Protein AF-A0A2A4VEU1-F1 (afdb_monomer_lite)

Radius of gyration: 14.53 Å; chains: 1; bounding box: 37×23×39 Å

pLDDT: mean 89.21, std 8.52, range [62.06, 98.25]

Sequence (82 aa):
TFNDVDDYNDYDSDNTDDDNALGEAFSSLYPGFRVQVVVCYSELSIISTNCSNAIELAKRITVTVTTPQDFDFVFAFYKANF

Secondary structure (DSSP, 8-state):
---SSGGGTTEETTTS--B-TTS-BHHHHSTT-EEEEEEEEE-S-SS--PPBSS--SEEEEEEEEE-TTS-EEEEEEEEE--

Foldseek 3Di:
DDDDCCVQAFDKLVPDQDADPVRDRPCNVAPQKMKHKHKAADEPDPPDPDGDPDHYQWIKIWIWIAHNVRDIDIDIDIDGDD

Structure (mmCIF, N/CA/C/O backbone):
data_AF-A0A2A4VEU1-F1
#
_entry.id   AF-A0A2A4VEU1-F1
#
loop_
_atom_site.group_PDB
_atom_site.id
_atom_site.type_symbol
_atom_site.label_atom_id
_atom_site.label_alt_id
_atom_site.label_comp_id
_atom_site.label_asym_id
_atom_site.label_entity_id
_atom_site.label_seq_id
_atom_site.pdbx_PDB_ins_code
_atom_site.Cartn_x
_atom_site.Cartn_y
_atom_site.Cartn_z
_atom_site.occupancy
_atom_site.B_iso_or_equiv
_atom_site.auth_seq_id
_atom_site.auth_comp_id
_atom_site.auth_asym_id
_atom_site.auth_atom_id
_atom_site.pdbx_PDB_model_num
ATOM 1 N N . THR A 1 1 ? 16.505 -11.367 -10.552 1.00 70.06 1 THR A N 1
ATOM 2 C CA . THR A 1 1 ? 15.285 -10.9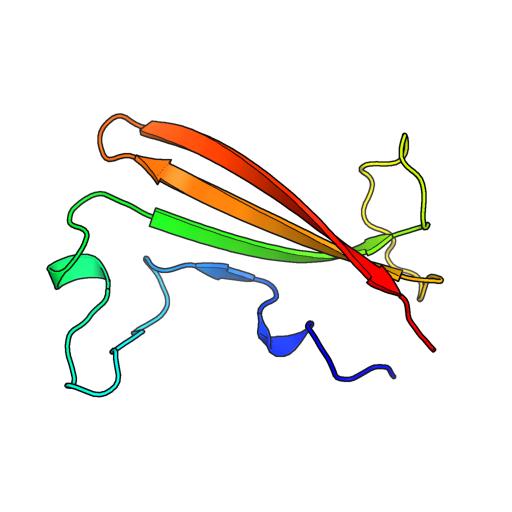70 -9.823 1.00 70.06 1 THR A CA 1
ATOM 3 C C . THR A 1 1 ? 15.696 -9.992 -8.746 1.00 70.06 1 THR A C 1
ATOM 5 O O . THR A 1 1 ? 16.785 -10.143 -8.206 1.00 70.06 1 THR A O 1
ATOM 8 N N . PHE A 1 2 ? 14.889 -8.964 -8.502 1.00 79.50 2 PHE A N 1
ATOM 9 C CA . PHE A 1 2 ? 15.114 -7.998 -7.424 1.00 79.50 2 PHE A CA 1
ATOM 10 C C . PHE A 1 2 ? 14.176 -8.403 -6.293 1.00 79.50 2 PHE A C 1
ATOM 12 O O . PHE A 1 2 ? 12.976 -8.429 -6.543 1.00 79.50 2 PHE A O 1
ATOM 19 N N . ASN A 1 3 ? 14.716 -8.788 -5.138 1.00 79.00 3 ASN A N 1
ATOM 20 C CA . ASN A 1 3 ? 13.933 -9.191 -3.971 1.00 79.00 3 ASN A CA 1
ATOM 21 C C . ASN A 1 3 ? 13.986 -8.047 -2.955 1.00 79.00 3 ASN A C 1
ATOM 23 O O . ASN A 1 3 ? 14.995 -7.885 -2.266 1.00 79.00 3 ASN A O 1
ATOM 27 N N . ASP A 1 4 ? 12.977 -7.186 -2.979 1.00 86.38 4 ASP A N 1
ATOM 28 C CA . ASP A 1 4 ? 12.932 -5.981 -2.156 1.00 86.38 4 ASP A CA 1
ATOM 29 C C . ASP A 1 4 ? 11.530 -5.686 -1.619 1.00 86.38 4 ASP A C 1
ATOM 31 O O . ASP A 1 4 ? 11.280 -5.892 -0.439 1.00 86.38 4 ASP A O 1
ATOM 35 N N . VAL A 1 5 ? 10.626 -5.172 -2.450 1.00 91.19 5 VAL A N 1
ATOM 36 C CA . VAL A 1 5 ? 9.273 -4.753 -2.041 1.00 91.19 5 VAL A CA 1
ATOM 37 C C . VAL A 1 5 ? 8.182 -5.725 -2.492 1.00 91.19 5 VAL A C 1
ATOM 39 O O . VAL A 1 5 ? 7.018 -5.535 -2.167 1.00 91.19 5 VAL A O 1
ATOM 42 N N . ASP A 1 6 ? 8.538 -6.750 -3.258 1.00 88.88 6 ASP A N 1
ATOM 43 C CA . ASP A 1 6 ? 7.620 -7.720 -3.861 1.00 88.88 6 ASP A CA 1
ATOM 44 C C . ASP A 1 6 ? 6.905 -8.625 -2.853 1.00 88.88 6 ASP A C 1
ATOM 46 O O . ASP A 1 6 ? 5.794 -9.054 -3.151 1.00 88.88 6 ASP A O 1
ATOM 50 N N . ASP A 1 7 ? 7.459 -8.822 -1.653 1.00 89.75 7 ASP A N 1
ATOM 51 C CA . ASP A 1 7 ? 6.801 -9.567 -0.565 1.00 89.75 7 ASP A CA 1
ATOM 52 C C . ASP A 1 7 ? 5.485 -8.917 -0.097 1.00 89.75 7 ASP A C 1
ATOM 54 O O . ASP A 1 7 ? 4.637 -9.583 0.490 1.00 89.75 7 ASP A O 1
ATOM 58 N N . TYR A 1 8 ? 5.299 -7.621 -0.368 1.00 91.56 8 TYR A N 1
ATOM 59 C CA . TYR A 1 8 ? 4.077 -6.887 -0.035 1.00 91.56 8 TYR A CA 1
ATOM 60 C C . TYR A 1 8 ? 3.065 -6.833 -1.186 1.00 91.56 8 TYR A C 1
ATOM 62 O O . TYR A 1 8 ? 2.018 -6.206 -1.032 1.00 91.56 8 TYR A O 1
ATOM 70 N N . ASN A 1 9 ? 3.361 -7.418 -2.355 1.00 93.38 9 ASN A N 1
ATOM 71 C CA . ASN A 1 9 ? 2.376 -7.442 -3.431 1.00 93.38 9 ASN A CA 1
ATOM 72 C C . ASN A 1 9 ? 1.148 -8.264 -3.019 1.00 93.38 9 ASN A C 1
ATOM 74 O O . ASN A 1 9 ? 1.294 -9.355 -2.478 1.00 93.38 9 ASN A O 1
ATOM 78 N N . ASP A 1 10 ? -0.042 -7.756 -3.336 1.00 93.44 10 ASP A N 1
ATOM 79 C CA . ASP A 1 10 ? -1.336 -8.352 -2.984 1.00 93.44 10 ASP A CA 1
ATOM 80 C C . ASP A 1 10 ? -1.602 -8.438 -1.470 1.00 93.44 10 ASP A C 1
ATOM 82 O O . ASP A 1 10 ? -2.478 -9.183 -1.030 1.00 93.44 10 ASP A O 1
ATOM 86 N N . TYR A 1 11 ? -0.888 -7.645 -0.664 1.00 94.69 11 TYR A N 1
ATOM 87 C CA . TYR A 1 11 ? -1.219 -7.470 0.747 1.00 94.69 11 TYR A CA 1
ATOM 88 C C . TYR A 1 11 ? -2.612 -6.847 0.896 1.00 94.69 11 TYR A C 1
ATOM 90 O O . TYR A 1 11 ? -2.942 -5.870 0.213 1.00 94.69 11 TYR A O 1
ATOM 98 N N . ASP A 1 12 ? -3.398 -7.375 1.830 1.00 95.00 12 ASP A N 1
ATOM 99 C CA . ASP A 1 12 ? -4.759 -6.936 2.107 1.00 95.00 12 ASP A CA 1
ATOM 100 C C . ASP A 1 12 ? -5.141 -7.262 3.550 1.00 95.00 12 ASP A C 1
ATOM 102 O O . ASP A 1 12 ? -5.395 -8.422 3.867 1.00 95.00 12 ASP A O 1
ATOM 106 N N . SER A 1 13 ? -5.250 -6.235 4.393 1.00 93.50 13 SER A N 1
ATOM 107 C CA . SER A 1 13 ? -5.475 -6.377 5.839 1.00 93.50 13 SER A CA 1
ATOM 108 C C . SER A 1 13 ? -6.763 -7.115 6.232 1.00 93.50 13 SER A C 1
ATOM 110 O O . SER A 1 13 ? -6.916 -7.483 7.392 1.00 93.50 13 SER A O 1
ATOM 112 N N . ASP A 1 14 ? -7.712 -7.295 5.307 1.00 89.62 14 ASP A N 1
ATOM 113 C CA . ASP A 1 14 ? -8.925 -8.093 5.549 1.00 89.62 14 ASP A CA 1
ATOM 114 C C . ASP A 1 14 ? -8.686 -9.601 5.367 1.00 89.62 14 ASP A C 1
ATOM 116 O O . ASP A 1 14 ? -9.455 -10.425 5.866 1.00 89.62 14 ASP A O 1
ATOM 120 N N . ASN A 1 15 ? -7.641 -9.965 4.621 1.00 86.19 15 ASN A N 1
ATOM 121 C CA . ASN A 1 15 ? -7.310 -11.334 4.231 1.00 86.19 15 ASN A CA 1
ATOM 122 C C . ASN A 1 15 ? -5.960 -11.808 4.792 1.00 86.19 15 ASN A C 1
ATOM 124 O O . ASN A 1 15 ? -5.647 -12.997 4.688 1.00 86.19 15 ASN A O 1
ATOM 128 N N . THR A 1 16 ? -5.170 -10.910 5.381 1.00 80.75 16 THR A N 1
ATOM 129 C CA . THR A 1 16 ? -3.934 -11.222 6.098 1.00 80.75 16 THR A CA 1
ATOM 130 C C . THR A 1 16 ? -4.128 -11.105 7.607 1.00 80.75 16 THR A C 1
ATOM 132 O O . THR A 1 16 ? -4.752 -10.176 8.114 1.00 80.75 16 THR A O 1
ATOM 135 N N . ASP A 1 17 ? -3.601 -12.090 8.335 1.00 70.44 17 ASP A N 1
ATOM 136 C CA . ASP A 1 17 ? -3.605 -12.105 9.799 1.00 70.44 17 ASP A CA 1
ATOM 137 C C . ASP A 1 17 ? -2.355 -11.365 10.292 1.00 70.44 17 ASP A C 1
ATOM 139 O O . ASP A 1 17 ? -1.306 -11.965 10.539 1.00 70.44 17 ASP A O 1
ATOM 143 N N . ASP A 1 18 ? -2.435 -10.033 10.303 1.00 81.75 18 ASP A N 1
ATOM 144 C CA . ASP A 1 18 ? -1.305 -9.172 10.644 1.00 81.75 18 ASP A CA 1
ATOM 145 C C . ASP A 1 18 ? -1.399 -8.691 12.087 1.00 81.75 18 ASP A C 1
ATOM 147 O O . ASP A 1 18 ? -2.064 -7.698 12.412 1.00 81.75 18 ASP A O 1
ATOM 151 N N . ASP A 1 19 ? -0.674 -9.396 12.945 1.00 90.81 19 ASP A N 1
ATOM 152 C CA . ASP A 1 19 ? -0.442 -8.995 14.321 1.00 90.81 19 ASP A CA 1
ATOM 153 C C . ASP A 1 19 ? 0.774 -8.073 14.424 1.00 90.81 19 ASP A C 1
ATOM 155 O O . ASP A 1 19 ? 1.831 -8.289 13.819 1.00 90.81 19 ASP A O 1
ATOM 159 N N . ASN A 1 20 ? 0.660 -7.048 15.265 1.00 89.25 20 ASN A N 1
ATOM 160 C CA . ASN A 1 20 ? 1.830 -6.288 15.680 1.00 89.25 20 ASN A CA 1
ATOM 161 C C . ASN A 1 20 ? 2.732 -7.120 16.626 1.00 89.25 20 ASN A C 1
ATOM 163 O O . ASN A 1 20 ? 2.417 -8.238 17.030 1.00 89.25 20 ASN A O 1
ATOM 167 N N . ALA A 1 21 ? 3.861 -6.550 17.057 1.00 93.06 21 ALA A N 1
ATOM 168 C CA . ALA A 1 21 ? 4.800 -7.233 17.956 1.00 93.06 21 ALA A CA 1
ATOM 169 C C . ALA A 1 21 ? 4.225 -7.603 19.346 1.00 93.06 21 ALA A C 1
ATOM 171 O O . ALA A 1 21 ? 4.873 -8.337 20.092 1.00 93.06 21 ALA A O 1
ATOM 172 N N . LEU A 1 22 ? 3.047 -7.084 19.711 1.00 95.12 22 LEU A N 1
ATOM 173 C CA . LEU A 1 22 ? 2.322 -7.411 20.940 1.00 95.12 22 LEU A CA 1
ATOM 174 C C . LEU A 1 22 ? 1.237 -8.482 20.724 1.00 95.12 22 LEU A C 1
ATOM 176 O O . LEU A 1 22 ? 0.572 -8.853 21.690 1.00 95.12 22 LEU A O 1
ATOM 180 N N . GLY A 1 23 ? 1.074 -9.002 19.501 1.00 93.19 23 GLY A N 1
ATOM 181 C CA . GLY A 1 23 ? 0.012 -9.953 19.160 1.00 93.19 23 GLY A CA 1
ATOM 182 C C . GLY A 1 23 ? -1.356 -9.292 18.990 1.00 93.19 23 GLY A C 1
ATOM 183 O O . GLY A 1 23 ? -2.379 -9.926 19.233 1.00 93.19 23 GLY A O 1
ATOM 184 N N . GLU A 1 24 ? -1.390 -7.993 18.680 1.00 93.50 24 GLU A N 1
ATOM 185 C CA . GLU A 1 24 ? -2.637 -7.276 18.429 1.00 93.50 24 GLU A CA 1
ATOM 186 C C . GLU A 1 24 ? -2.908 -7.223 16.926 1.00 93.50 24 GLU A C 1
ATOM 188 O O . GLU A 1 24 ? -2.155 -6.584 16.182 1.00 93.50 24 GLU A O 1
ATOM 193 N N . ALA A 1 25 ? -4.010 -7.847 16.512 1.00 91.06 25 ALA A N 1
ATOM 194 C CA . ALA A 1 25 ? -4.462 -7.845 15.128 1.00 91.06 25 ALA A CA 1
ATOM 195 C C . ALA A 1 25 ? -4.794 -6.430 14.640 1.00 91.06 25 ALA A C 1
ATOM 197 O O . ALA A 1 25 ? -5.417 -5.632 15.355 1.00 91.06 25 ALA A O 1
ATOM 198 N N . PHE A 1 26 ? -4.462 -6.143 13.381 1.00 91.06 26 PHE A N 1
ATOM 199 C CA . PHE A 1 26 ? -4.759 -4.866 12.728 1.00 91.06 26 PHE A CA 1
ATOM 200 C C . PHE A 1 26 ? -6.226 -4.429 12.894 1.00 91.06 26 PHE A C 1
ATOM 202 O O . PHE A 1 26 ? -6.503 -3.290 13.278 1.00 91.06 26 PHE A O 1
ATOM 209 N N . SER A 1 27 ? -7.167 -5.353 12.679 1.00 90.69 27 SER A N 1
ATOM 210 C CA 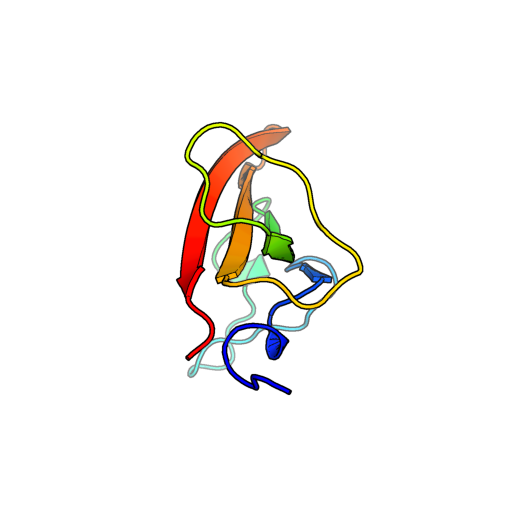. SER A 1 27 ? -8.614 -5.100 12.762 1.00 90.69 27 SER A CA 1
ATOM 211 C C . SER A 1 27 ? -9.094 -4.691 14.162 1.00 90.69 27 SER A C 1
ATOM 213 O O . SER A 1 27 ? -10.105 -3.998 14.287 1.00 90.69 27 SER A O 1
ATOM 215 N N . SER A 1 28 ? -8.359 -5.069 15.214 1.00 91.69 28 SER A N 1
ATOM 216 C CA . SER A 1 28 ? -8.622 -4.654 16.597 1.00 91.69 28 SER A CA 1
ATOM 217 C C . SER A 1 28 ? -8.195 -3.203 16.845 1.00 91.69 28 SER A C 1
ATOM 219 O O . SER A 1 28 ? -8.892 -2.446 17.522 1.00 91.69 28 SER A O 1
ATOM 221 N N . LEU A 1 29 ? -7.060 -2.796 16.268 1.00 93.19 29 LEU A N 1
ATOM 222 C CA . LEU A 1 29 ? -6.478 -1.463 16.450 1.00 93.19 29 LEU A CA 1
ATOM 223 C C . LEU A 1 29 ? -7.148 -0.400 15.568 1.00 93.19 29 LEU A C 1
ATOM 225 O O . LEU A 1 29 ? -7.304 0.747 15.993 1.00 93.19 29 LEU A O 1
ATOM 229 N N . TYR A 1 30 ? -7.556 -0.777 14.355 1.00 93.75 30 TYR A N 1
ATOM 230 C CA . TYR A 1 30 ? -8.098 0.129 13.340 1.00 93.75 30 TYR A CA 1
ATOM 231 C C . TYR A 1 30 ? -9.438 -0.381 12.792 1.00 93.75 30 TYR A C 1
ATOM 233 O O . TYR A 1 30 ? -9.551 -0.712 11.610 1.00 93.75 30 TYR A O 1
ATOM 241 N N . PRO A 1 31 ? -10.486 -0.451 13.630 1.00 93.44 31 PRO A N 1
ATOM 242 C CA . PRO A 1 31 ? -11.752 -1.052 13.238 1.00 93.44 31 PRO A CA 1
ATOM 243 C C . PRO A 1 31 ? -12.387 -0.321 12.049 1.00 93.44 31 PRO A C 1
ATOM 245 O O . PRO A 1 31 ? -12.570 0.899 12.070 1.00 93.44 31 PRO A O 1
ATOM 248 N N . GLY A 1 32 ? -12.747 -1.095 11.024 1.00 93.94 32 GLY A N 1
ATOM 249 C CA . GLY A 1 32 ? -13.374 -0.612 9.792 1.00 93.94 32 GLY A CA 1
ATOM 250 C C . GLY A 1 32 ? -12.420 0.059 8.802 1.00 93.94 32 GLY A C 1
ATOM 251 O O . GLY A 1 32 ? -12.876 0.497 7.753 1.00 93.94 32 GLY A O 1
ATOM 252 N N . PHE A 1 33 ? -11.127 0.169 9.114 1.00 96.38 33 PHE A N 1
ATOM 253 C CA . PHE A 1 33 ? -10.126 0.542 8.120 1.00 96.38 33 PHE A CA 1
ATOM 254 C C . PHE A 1 33 ? -9.618 -0.701 7.399 1.00 96.38 33 PHE A C 1
ATOM 256 O O . PHE A 1 33 ? -9.494 -1.762 8.005 1.00 96.38 33 PHE A O 1
ATOM 263 N N . ARG A 1 34 ? -9.249 -0.529 6.131 1.00 96.00 34 ARG A N 1
ATOM 264 C CA . ARG A 1 34 ? -8.580 -1.548 5.323 1.00 96.00 34 ARG A CA 1
ATOM 265 C C . ARG A 1 34 ? -7.347 -0.961 4.658 1.00 96.00 34 ARG A C 1
ATOM 267 O O . ARG A 1 34 ? -7.366 0.192 4.226 1.00 96.00 34 ARG A O 1
ATOM 274 N N . VAL A 1 35 ? -6.285 -1.749 4.561 1.00 96.31 35 VAL A N 1
ATOM 275 C CA . VAL A 1 35 ? -5.061 -1.394 3.842 1.00 96.31 35 VAL A CA 1
ATOM 276 C C . VAL A 1 35 ? -4.785 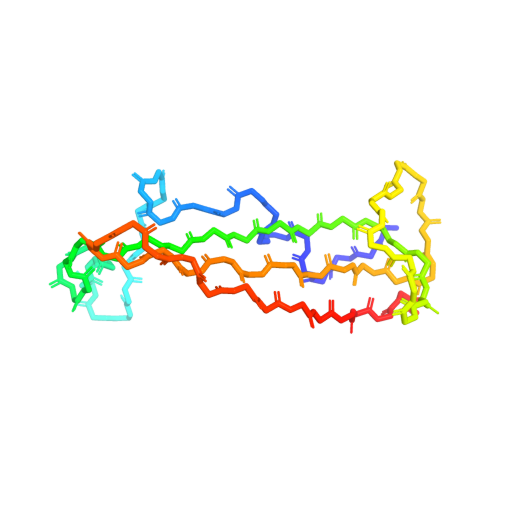-2.441 2.779 1.00 96.31 35 VAL A C 1
ATOM 278 O O . VAL A 1 35 ? -4.756 -3.632 3.071 1.00 96.31 35 VAL A O 1
ATOM 281 N N . GLN A 1 36 ? -4.539 -1.983 1.555 1.00 96.81 36 GLN A N 1
ATOM 282 C CA . GLN A 1 36 ? -4.122 -2.830 0.445 1.00 96.81 36 GLN A CA 1
ATOM 283 C C . GLN A 1 36 ? -2.810 -2.317 -0.141 1.00 96.81 36 GLN A C 1
ATOM 285 O O . GLN A 1 36 ? -2.633 -1.104 -0.299 1.00 96.81 36 GLN A O 1
ATOM 290 N N . VAL A 1 37 ? -1.902 -3.230 -0.489 1.00 95.75 37 VAL A N 1
ATOM 291 C CA . VAL A 1 37 ? -0.648 -2.893 -1.173 1.00 95.75 37 VAL A CA 1
ATOM 292 C C . VAL A 1 37 ? -0.552 -3.654 -2.485 1.00 95.75 37 VAL A C 1
ATOM 294 O O . VAL A 1 37 ? -0.695 -4.871 -2.541 1.00 95.75 37 VAL A O 1
ATOM 297 N N . VAL A 1 38 ? -0.275 -2.914 -3.555 1.00 95.31 38 VAL A N 1
ATOM 298 C CA . VAL A 1 38 ? 0.015 -3.470 -4.877 1.00 95.31 38 VAL A CA 1
ATOM 299 C C . VAL A 1 38 ? 1.411 -3.037 -5.285 1.00 95.31 38 VAL A C 1
ATOM 301 O O . VAL A 1 38 ? 1.731 -1.843 -5.292 1.00 95.31 38 VAL A O 1
ATOM 304 N N . VAL A 1 39 ? 2.236 -4.011 -5.648 1.00 93.94 39 VAL A N 1
ATOM 305 C CA . VAL A 1 39 ? 3.603 -3.815 -6.115 1.00 93.94 39 VAL A CA 1
ATOM 306 C C . VAL A 1 39 ? 3.739 -4.415 -7.501 1.00 93.94 39 VAL A C 1
ATOM 308 O O . VAL A 1 39 ? 3.606 -5.615 -7.705 1.00 93.94 39 VAL A O 1
ATOM 311 N N . CYS A 1 40 ? 4.063 -3.577 -8.475 1.00 92.56 40 CYS A N 1
ATOM 312 C CA . CYS A 1 40 ? 4.247 -4.020 -9.849 1.00 92.56 40 CYS A CA 1
ATOM 313 C C . CYS A 1 40 ? 5.459 -3.347 -10.482 1.00 92.56 40 CYS A C 1
ATOM 315 O O . CYS A 1 40 ? 5.895 -2.279 -10.044 1.00 92.56 40 CYS A O 1
ATOM 317 N N . TYR A 1 41 ? 6.016 -3.953 -11.530 1.00 92.62 41 TYR A N 1
ATOM 318 C CA . TYR A 1 41 ? 7.022 -3.271 -12.336 1.00 92.62 41 TYR A CA 1
ATOM 319 C C . TYR A 1 41 ? 6.408 -2.049 -13.017 1.00 92.62 41 TYR A C 1
ATOM 321 O O . TYR A 1 41 ? 5.260 -2.082 -13.455 1.00 92.62 41 TYR A O 1
ATOM 329 N N . SER A 1 42 ? 7.165 -0.961 -13.092 1.00 88.81 42 SER A N 1
ATOM 330 C CA . SER A 1 42 ? 6.757 0.251 -13.796 1.00 88.81 42 SER A CA 1
ATOM 331 C C . SER A 1 42 ? 7.988 0.997 -14.295 1.00 88.81 42 SER A C 1
ATOM 333 O O . SER A 1 42 ? 9.049 0.978 -13.663 1.00 88.81 42 SER A O 1
ATOM 335 N N . GLU A 1 43 ? 7.845 1.683 -15.424 1.00 83.88 43 GLU A N 1
ATOM 336 C CA . GLU A 1 43 ? 8.832 2.669 -15.847 1.00 83.88 43 GLU A CA 1
ATOM 337 C C . GLU A 1 43 ? 8.941 3.773 -14.783 1.00 83.88 43 GLU A C 1
ATOM 339 O O . GLU A 1 43 ? 7.946 4.182 -14.179 1.00 83.88 43 GLU A O 1
ATOM 344 N N . LEU A 1 44 ? 10.148 4.301 -14.558 1.00 73.81 44 LEU A N 1
ATOM 345 C CA . LEU A 1 44 ? 10.349 5.438 -13.659 1.00 73.81 44 LEU A CA 1
ATOM 346 C C . LEU A 1 44 ? 9.817 6.719 -14.324 1.00 73.81 44 LEU A C 1
ATOM 348 O O . LEU A 1 44 ? 10.570 7.519 -14.876 1.00 73.81 44 LEU A O 1
ATOM 352 N N . SER A 1 45 ? 8.500 6.894 -14.301 1.00 70.06 45 SER A N 1
ATOM 353 C CA . SER A 1 45 ? 7.799 7.999 -14.941 1.00 70.06 45 SER A CA 1
ATOM 354 C C . SER A 1 45 ? 6.811 8.632 -13.973 1.00 70.06 45 SER A C 1
ATOM 356 O O . SER A 1 45 ? 6.029 7.958 -13.306 1.00 70.06 45 SER A O 1
ATOM 358 N N . ILE A 1 46 ? 6.817 9.963 -13.932 1.00 62.06 46 ILE A N 1
ATOM 359 C CA . ILE A 1 46 ? 5.830 10.750 -13.181 1.00 62.06 46 ILE A CA 1
ATOM 360 C C . ILE A 1 46 ? 4.440 10.737 -13.841 1.00 62.06 46 ILE A C 1
ATOM 362 O O . ILE A 1 46 ? 3.484 11.218 -13.243 1.00 62.06 46 ILE A O 1
ATOM 366 N N . ILE A 1 47 ? 4.333 10.228 -15.076 1.00 63.75 47 ILE A N 1
ATOM 367 C CA . ILE A 1 47 ? 3.105 10.251 -15.889 1.00 63.75 47 ILE A CA 1
ATOM 368 C C . ILE A 1 47 ? 2.520 8.845 -16.046 1.00 63.75 47 ILE A C 1
ATOM 370 O O . ILE A 1 47 ? 1.302 8.683 -16.065 1.00 63.75 47 ILE A O 1
ATOM 374 N N . SER A 1 48 ? 3.373 7.822 -16.165 1.00 65.06 48 SER A N 1
ATOM 375 C CA . SER A 1 48 ? 2.913 6.442 -16.309 1.00 65.06 48 SER A CA 1
ATOM 376 C C . SER A 1 48 ? 2.465 5.898 -14.961 1.00 65.06 48 SER A C 1
ATOM 378 O O . SER A 1 48 ? 3.259 5.753 -14.036 1.00 65.06 48 SER A O 1
ATOM 380 N N . THR A 1 49 ? 1.182 5.570 -14.860 1.00 68.44 49 THR A N 1
ATOM 381 C CA . THR A 1 49 ? 0.611 4.849 -13.722 1.00 68.44 49 THR A CA 1
ATOM 382 C C . THR A 1 49 ? 0.463 3.351 -13.995 1.00 68.44 49 THR A C 1
ATOM 384 O O . THR A 1 49 ? -0.097 2.632 -13.168 1.00 68.44 49 THR A O 1
ATOM 387 N N . ASN A 1 50 ? 0.951 2.869 -15.137 1.00 79.69 50 ASN A N 1
ATOM 388 C CA . ASN A 1 50 ? 0.675 1.518 -15.602 1.00 79.69 50 ASN A CA 1
ATOM 389 C C . ASN A 1 50 ? 1.647 0.505 -15.001 1.00 79.69 50 ASN A C 1
ATOM 391 O O . ASN A 1 50 ? 2.853 0.736 -14.954 1.00 79.69 50 ASN A O 1
ATOM 395 N N . CYS A 1 51 ? 1.109 -0.644 -1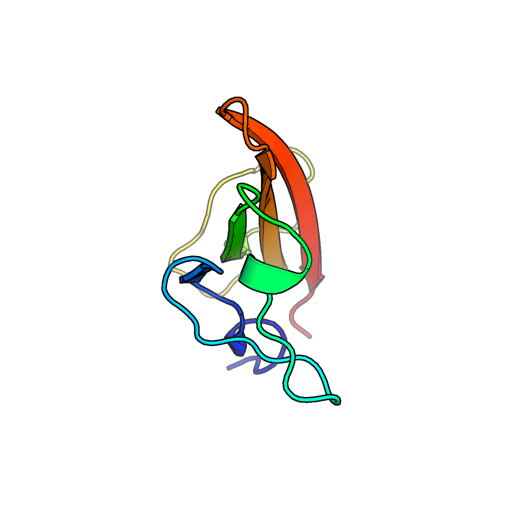4.603 1.00 86.19 51 CYS A N 1
ATOM 396 C CA . CYS A 1 51 ? 1.912 -1.815 -14.295 1.00 86.19 51 CYS A CA 1
ATOM 397 C C . CYS A 1 51 ? 2.404 -2.473 -15.590 1.00 86.19 51 CYS A C 1
ATOM 399 O O . CYS A 1 51 ? 1.644 -2.634 -16.548 1.00 86.19 51 CYS A O 1
ATOM 401 N N . SER A 1 52 ? 3.672 -2.868 -15.599 1.00 87.00 52 SER A N 1
ATOM 402 C CA . SER A 1 52 ? 4.300 -3.674 -16.640 1.00 87.00 52 SER A CA 1
ATOM 403 C C . SER A 1 52 ? 4.370 -5.130 -16.187 1.00 87.00 52 SER A C 1
ATOM 405 O O . SER A 1 52 ? 4.625 -5.424 -15.019 1.00 87.00 52 SER A O 1
ATOM 407 N N . ASN A 1 53 ? 4.171 -6.049 -17.131 1.00 84.81 53 ASN A N 1
ATOM 408 C CA . ASN A 1 53 ? 4.432 -7.477 -16.922 1.00 84.81 53 ASN A CA 1
ATOM 409 C C . ASN A 1 53 ? 5.901 -7.837 -17.211 1.00 84.81 53 ASN A C 1
ATOM 411 O O . ASN A 1 53 ? 6.309 -8.978 -16.999 1.00 84.81 53 ASN A O 1
ATOM 415 N N . ALA A 1 54 ? 6.685 -6.889 -17.734 1.00 87.88 54 ALA A N 1
ATOM 416 C CA . ALA A 1 54 ? 8.118 -7.032 -17.941 1.00 87.88 54 ALA A CA 1
ATOM 417 C C . ALA A 1 54 ? 8.894 -6.462 -16.746 1.00 87.88 54 ALA A C 1
ATOM 419 O O . ALA A 1 54 ? 8.387 -5.634 -15.993 1.00 87.88 54 ALA A O 1
ATOM 420 N N . ILE A 1 55 ? 10.141 -6.904 -16.576 1.00 88.12 55 ILE A N 1
ATOM 421 C CA . ILE A 1 55 ? 11.050 -6.318 -15.586 1.00 88.12 55 ILE A CA 1
ATOM 422 C C . ILE A 1 55 ? 11.434 -4.915 -16.060 1.00 88.12 55 ILE A C 1
ATOM 424 O O . ILE A 1 55 ? 12.051 -4.774 -17.114 1.00 88.12 55 ILE A O 1
ATOM 428 N N . GLU A 1 56 ? 11.114 -3.906 -15.253 1.00 90.00 56 GLU A N 1
ATOM 429 C CA . GLU A 1 56 ? 11.405 -2.496 -15.536 1.00 90.00 56 GLU A CA 1
ATOM 430 C C . GLU A 1 56 ? 12.516 -1.929 -14.643 1.00 90.00 56 GLU A C 1
ATOM 432 O O . GLU A 1 56 ? 13.020 -2.588 -13.731 1.00 90.00 56 GLU A O 1
ATOM 437 N N . LEU A 1 57 ? 12.872 -0.662 -14.873 1.00 89.19 57 LEU A N 1
ATOM 438 C CA . LEU A 1 57 ? 13.853 0.088 -14.075 1.00 89.19 57 LEU A CA 1
ATOM 439 C C . LEU A 1 57 ? 13.404 0.358 -12.630 1.00 89.19 57 LEU A C 1
ATOM 441 O O . LEU A 1 57 ? 14.228 0.728 -11.793 1.00 89.19 57 LEU A O 1
ATOM 445 N N . ALA A 1 58 ? 12.118 0.200 -12.319 1.00 90.69 58 ALA A N 1
ATOM 446 C CA . ALA A 1 58 ? 11.584 0.361 -10.976 1.00 90.69 58 ALA A CA 1
ATOM 447 C C . ALA A 1 58 ? 10.397 -0.576 -10.718 1.00 90.69 58 ALA A C 1
ATOM 449 O O . ALA A 1 58 ? 9.765 -1.106 -11.634 1.00 90.69 58 ALA A O 1
ATOM 450 N N . LYS A 1 59 ? 10.079 -0.755 -9.439 1.00 91.06 59 LYS A N 1
ATOM 451 C CA . LYS A 1 59 ? 8.776 -1.219 -8.971 1.00 91.06 59 LYS A CA 1
ATOM 452 C C . LYS A 1 59 ? 8.001 -0.023 -8.427 1.00 91.06 59 LYS A C 1
ATOM 454 O O . LYS A 1 59 ? 8.558 0.80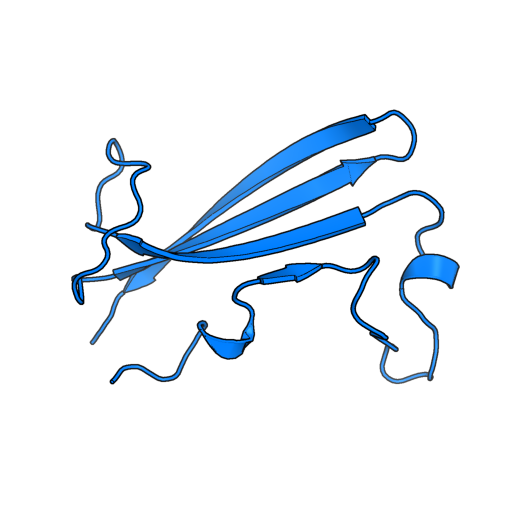6 -7.703 1.00 91.06 59 LYS A O 1
ATOM 459 N N . ARG A 1 60 ? 6.721 0.073 -8.772 1.00 92.25 60 ARG A N 1
ATOM 460 C CA . ARG A 1 60 ? 5.783 1.014 -8.163 1.00 92.25 60 ARG A CA 1
ATOM 461 C C . ARG A 1 60 ? 5.056 0.310 -7.026 1.00 92.25 60 ARG A C 1
ATOM 463 O O . ARG A 1 60 ? 4.501 -0.762 -7.235 1.00 92.25 60 ARG A O 1
ATOM 470 N N . ILE A 1 61 ? 5.032 0.946 -5.863 1.00 93.69 61 ILE A N 1
ATOM 471 C CA . ILE A 1 61 ? 4.266 0.530 -4.691 1.00 93.69 61 ILE A CA 1
ATOM 472 C C . ILE A 1 61 ? 3.062 1.457 -4.582 1.00 93.69 61 ILE A C 1
ATOM 474 O O . ILE A 1 61 ? 3.236 2.672 -4.471 1.00 93.69 61 ILE A O 1
ATOM 478 N N . THR A 1 62 ? 1.858 0.901 -4.625 1.00 95.12 62 THR A N 1
ATOM 479 C CA . THR A 1 62 ? 0.614 1.631 -4.365 1.00 95.12 62 THR A CA 1
ATOM 480 C C . THR A 1 62 ? 0.030 1.133 -3.057 1.00 95.12 62 THR A C 1
ATOM 482 O O . THR A 1 62 ? -0.181 -0.066 -2.911 1.00 95.12 62 THR A O 1
ATOM 485 N N . VAL A 1 63 ? -0.219 2.049 -2.125 1.00 96.75 63 VAL A N 1
ATOM 486 C CA . VAL A 1 63 ? -0.881 1.764 -0.849 1.00 96.75 63 VAL A CA 1
ATOM 487 C C . VAL A 1 63 ? -2.235 2.455 -0.861 1.00 96.75 63 VAL A C 1
ATOM 489 O O . VAL A 1 63 ? -2.294 3.680 -0.994 1.00 96.75 63 VAL A O 1
ATOM 492 N N . THR A 1 64 ? -3.302 1.680 -0.714 1.00 97.94 64 THR A N 1
ATOM 493 C CA . THR A 1 64 ? -4.670 2.188 -0.585 1.00 97.94 64 THR A CA 1
ATOM 494 C C . THR A 1 64 ? -5.133 1.976 0.845 1.00 97.94 64 THR A C 1
ATOM 496 O O . THR A 1 64 ? -5.124 0.850 1.335 1.00 97.94 64 THR A O 1
ATOM 499 N N . VAL A 1 65 ? -5.523 3.061 1.513 1.00 97.75 65 VAL A N 1
ATOM 500 C CA . VAL A 1 65 ? -6.164 3.028 2.829 1.00 97.75 65 VAL A CA 1
ATOM 501 C C . VAL A 1 65 ? -7.635 3.381 2.650 1.00 97.75 65 VAL A C 1
ATOM 503 O O . VAL A 1 65 ? -7.947 4.528 2.327 1.00 97.75 65 VAL A O 1
ATOM 506 N N . THR A 1 66 ? -8.521 2.419 2.881 1.00 98.25 66 THR A N 1
ATOM 507 C CA . THR A 1 66 ? -9.975 2.616 2.850 1.00 98.25 66 THR A CA 1
ATOM 508 C C . THR A 1 66 ? -10.477 2.867 4.267 1.00 98.25 66 THR A C 1
ATOM 510 O O . THR A 1 66 ? -10.151 2.124 5.196 1.00 98.25 66 THR A O 1
ATOM 513 N N . THR A 1 67 ? -11.235 3.944 4.462 1.00 97.69 67 THR A N 1
ATOM 514 C CA . THR A 1 67 ? -11.824 4.289 5.764 1.00 97.69 67 THR A CA 1
ATOM 515 C C . THR A 1 67 ? -13.119 3.515 6.034 1.00 97.69 67 THR A C 1
ATOM 517 O O . THR A 1 67 ? -13.731 3.010 5.095 1.00 97.69 67 THR A O 1
ATOM 520 N N . PRO A 1 68 ? -13.641 3.530 7.278 1.00 97.19 68 PRO A N 1
ATOM 521 C CA . PRO A 1 68 ? -14.927 2.903 7.596 1.00 97.19 68 PRO A CA 1
ATOM 522 C C . PRO A 1 68 ? -16.144 3.517 6.886 1.00 97.19 68 PRO A C 1
ATOM 524 O O . PRO A 1 68 ? -17.257 3.025 7.049 1.00 97.19 68 PRO A O 1
ATOM 527 N N . GLN A 1 69 ? -15.972 4.637 6.176 1.00 97.62 69 GLN A N 1
ATOM 528 C CA . GLN A 1 69 ? -17.010 5.271 5.358 1.00 97.62 69 GLN A CA 1
ATOM 529 C C . GLN A 1 69 ? -16.761 5.070 3.853 1.00 97.62 69 GLN A C 1
ATOM 531 O O . GLN A 1 69 ? -17.302 5.828 3.050 1.00 97.62 69 GLN A O 1
ATOM 536 N N . ASP A 1 70 ? -15.935 4.086 3.484 1.00 96.25 70 ASP A N 1
ATOM 537 C CA . ASP A 1 70 ? -15.586 3.728 2.104 1.00 96.25 70 ASP A CA 1
ATOM 538 C C . ASP A 1 70 ? -14.881 4.856 1.322 1.00 96.25 70 ASP A C 1
ATOM 540 O O . ASP A 1 70 ? -15.033 4.988 0.107 1.00 96.25 70 ASP A O 1
ATOM 544 N N . PHE A 1 71 ? -14.097 5.697 2.013 1.00 97.75 71 PHE A N 1
ATOM 545 C CA . PHE A 1 71 ? -13.221 6.674 1.355 1.00 97.75 71 PHE A CA 1
ATOM 546 C C . PHE A 1 71 ? -11.805 6.129 1.200 1.00 97.75 71 PHE A C 1
ATOM 548 O O . PHE A 1 71 ? -11.201 5.711 2.186 1.00 97.75 71 PHE A O 1
ATOM 555 N N . ASP A 1 72 ? -11.247 6.249 -0.004 1.00 98.19 72 ASP A N 1
ATOM 556 C CA . ASP A 1 72 ? -9.883 5.813 -0.296 1.00 98.19 72 ASP A CA 1
ATOM 557 C C . ASP A 1 72 ? -8.871 6.960 -0.222 1.00 98.19 72 ASP A C 1
ATOM 559 O O . ASP A 1 72 ? -9.011 8.002 -0.870 1.00 98.19 72 ASP A O 1
ATOM 563 N N . PHE A 1 73 ? -7.785 6.715 0.507 1.00 97.81 73 PHE A N 1
ATOM 564 C CA . PHE A 1 73 ? -6.548 7.484 0.437 1.00 97.81 73 PHE A CA 1
ATOM 565 C C . PHE A 1 73 ? -5.488 6.650 -0.280 1.00 97.81 73 PHE A C 1
ATOM 567 O O . PHE A 1 73 ? -5.069 5.606 0.220 1.00 97.81 73 PHE A O 1
ATOM 574 N N . VAL A 1 74 ? -5.046 7.116 -1.451 1.00 96.56 74 VAL A N 1
ATOM 575 C CA . VAL A 1 74 ? -4.094 6.388 -2.301 1.00 96.56 74 VAL A CA 1
ATOM 576 C C . VAL A 1 74 ? -2.735 7.078 -2.290 1.00 96.56 74 VAL A C 1
ATOM 578 O O . VAL A 1 74 ? -2.613 8.252 -2.646 1.00 96.56 74 VAL A O 1
ATOM 581 N N . PHE A 1 75 ? -1.700 6.321 -1.939 1.00 94.50 75 PHE A N 1
ATOM 582 C CA . PHE A 1 75 ? -0.304 6.747 -1.958 1.00 94.50 75 PHE A CA 1
ATOM 583 C C . PHE A 1 75 ? 0.474 5.919 -2.978 1.00 94.50 75 PHE A C 1
ATOM 585 O O . PHE A 1 75 ? 0.222 4.727 -3.139 1.00 94.50 75 PHE A O 1
ATOM 592 N N . ALA A 1 76 ? 1.435 6.536 -3.667 1.00 91.19 76 ALA A N 1
ATOM 593 C CA . ALA A 1 76 ? 2.273 5.848 -4.641 1.00 91.19 76 ALA A CA 1
ATOM 594 C C . ALA A 1 76 ? 3.748 6.221 -4.476 1.00 91.19 76 ALA A C 1
ATOM 596 O O . ALA A 1 76 ? 4.095 7.398 -4.380 1.00 91.19 76 ALA A O 1
ATOM 597 N N . PHE A 1 77 ? 4.606 5.205 -4.497 1.00 89.94 77 PHE A N 1
ATOM 598 C CA . PHE A 1 77 ? 6.054 5.322 -4.345 1.00 89.94 77 PHE A CA 1
ATOM 599 C C . PHE A 1 77 ? 6.761 4.482 -5.407 1.00 89.94 77 PHE A C 1
ATOM 601 O O . PHE A 1 77 ? 6.197 3.520 -5.927 1.00 89.94 77 PHE A O 1
ATOM 608 N N . TYR A 1 78 ? 8.010 4.824 -5.710 1.00 90.94 78 TYR A N 1
ATOM 609 C CA . TYR A 1 78 ? 8.843 4.064 -6.637 1.00 90.94 78 TYR A CA 1
ATOM 610 C C . TYR A 1 78 ? 10.099 3.567 -5.933 1.00 90.94 78 TYR A C 1
ATOM 612 O O . TYR A 1 78 ? 10.805 4.341 -5.286 1.00 90.94 78 TYR A O 1
ATOM 620 N N . LYS A 1 79 ? 10.402 2.284 -6.116 1.00 91.31 79 LYS A N 1
ATOM 621 C CA . LYS A 1 79 ? 11.661 1.659 -5.723 1.00 91.31 79 LYS A CA 1
ATOM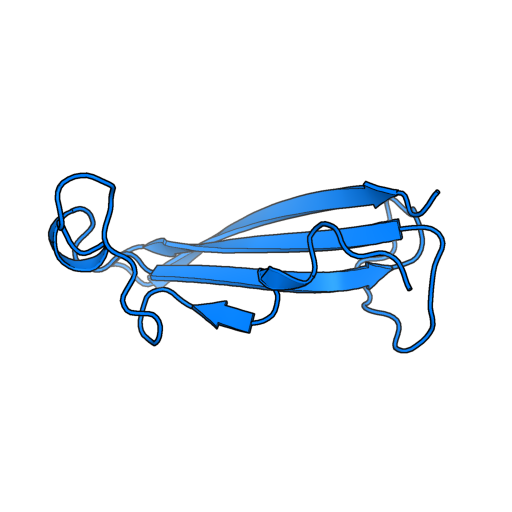 622 C C . LYS A 1 79 ? 12.426 1.288 -6.989 1.00 91.31 79 LYS A C 1
ATOM 624 O O . LYS A 1 79 ? 11.982 0.441 -7.756 1.00 91.31 79 LYS A O 1
ATOM 629 N N . ALA A 1 80 ? 13.556 1.949 -7.234 1.00 89.75 80 ALA A N 1
ATOM 630 C CA . ALA A 1 80 ? 14.401 1.637 -8.385 1.00 89.75 80 ALA A CA 1
ATOM 631 C C . ALA A 1 80 ? 15.032 0.238 -8.253 1.00 89.75 80 ALA A C 1
ATOM 633 O O . ALA A 1 80 ? 15.428 -0.167 -7.153 1.00 89.75 80 ALA A O 1
ATOM 634 N N . ASN A 1 81 ? 15.136 -0.458 -9.385 1.00 84.69 81 ASN A N 1
ATOM 635 C CA . ASN A 1 81 ? 15.771 -1.760 -9.541 1.00 84.69 81 ASN A CA 1
ATOM 636 C C . ASN A 1 81 ? 17.231 -1.548 -9.966 1.00 84.69 81 ASN A C 1
ATOM 638 O O . ASN A 1 81 ? 17.499 -1.182 -11.111 1.00 84.69 81 ASN A O 1
ATOM 642 N N . PHE A 1 82 ? 18.164 -1.743 -9.038 1.00 77.44 82 PHE A N 1
ATOM 643 C CA . PHE A 1 82 ? 19.609 -1.702 -9.266 1.00 77.44 82 PHE A CA 1
ATOM 644 C C . PHE A 1 82 ? 20.290 -2.841 -8.513 1.00 77.44 82 PHE A C 1
ATOM 646 O O . PHE A 1 82 ? 19.728 -3.278 -7.481 1.00 77.44 82 PHE A O 1
#